Protein AF-A0A3L7UMU8-F1 (afdb_monomer)

Sequence (74 aa):
AICTVTLNPAMSLGLDHEIGLIAPGRLADLALWTDSLRVEGVWLGGRRVGNVSRYAEINAEVSPAKRIGTMSRA

Secondary structure (DSSP, 8-state):
-GGGGTHHHHHHTT-TTTSSS--TTS---EEEE-TTS-EEEEEETTEEPS-B-TT--B---------PPP----

Nearest PDB structures (foldseek):
  3iv8-assembly2_D  TM=9.824E-01  e=5.573E-03  Vibrio cholerae
  3egj-assembly2_B-2  TM=9.763E-01  e=7.296E-03  Vibrio cholerae
  2p50-assembly2_C  TM=9.796E-01  e=9.551E-03  Escherichia coli K-12
  1ymy-assembly1_B  TM=9.658E-01  e=1.338E-02  Escherichia coli K-12
  6jku-assembly1_D  TM=9.288E-01  e=1.169E-02  Pasteurella multocida

Foldseek 3Di:
DLLVVFVVVCVVVVNNQATRDPDPPHFPFDWDADPVGWTPWTDGSNHTQDQQPRPRDRPPPPDPPDPPDDDDDD

Radius of gyration: 17.83 Å; Cα contacts (8 Å, |Δi|>4): 85; chains: 1; bounding box: 62×23×34 Å

Solvent-accessible surface area (backbone atoms only — not comparable to full-atom values): 4808 Å² total; per-residue (Å²): 115,68,48,73,80,30,31,50,56,19,50,78,69,70,37,51,80,42,37,47,54,96,54,92,91,33,49,46,63,45,76,42,63,46,99,86,72,44,75,76,47,41,27,57,71,66,42,75,61,87,49,61,44,94,83,67,47,70,62,79,75,76,75,76,76,82,77,78,74,82,83,80,87,127

Mean predicted aligned error: 10.35 Å

pLDDT: mean 80.32, std 21.3, range [39.31, 98.5]

Structure (mmCIF, N/CA/C/O backbone):
data_AF-A0A3L7UMU8-F1
#
_entry.id   AF-A0A3L7UMU8-F1
#
loop_
_atom_site.group_PDB
_atom_site.id
_atom_site.type_symbol
_atom_site.label_atom_id
_atom_site.label_alt_id
_atom_site.label_comp_id
_atom_site.label_asym_id
_atom_site.label_entity_id
_atom_site.label_seq_id
_atom_site.pdbx_PDB_ins_code
_atom_site.Cartn_x
_atom_site.Cartn_y
_atom_site.Cartn_z
_atom_site.occupancy
_atom_site.B_iso_or_equiv
_atom_site.auth_seq_id
_atom_site.auth_comp_id
_atom_site.auth_asym_id
_atom_site.auth_atom_id
_atom_site.pdbx_PDB_model_num
ATOM 1 N N . ALA A 1 1 ? 13.474 -2.375 1.844 1.00 89.06 1 ALA A N 1
ATOM 2 C CA . ALA A 1 1 ? 12.837 -1.304 1.050 1.00 89.06 1 ALA A CA 1
ATOM 3 C C . ALA A 1 1 ? 11.310 -1.320 1.174 1.00 89.06 1 ALA A C 1
ATOM 5 O O . ALA A 1 1 ? 10.767 -0.317 1.602 1.00 89.06 1 ALA A O 1
ATOM 6 N N . ILE A 1 2 ? 10.610 -2.428 0.878 1.00 94.31 2 ILE A N 1
ATOM 7 C CA . ILE A 1 2 ? 9.128 -2.465 0.869 1.00 94.31 2 ILE A CA 1
ATOM 8 C C . ILE A 1 2 ? 8.487 -2.015 2.192 1.00 94.31 2 ILE A C 1
ATOM 10 O O . ILE A 1 2 ? 7.619 -1.147 2.171 1.00 94.31 2 ILE A O 1
ATOM 14 N N . CYS A 1 3 ? 8.946 -2.520 3.345 1.00 97.25 3 CYS A N 1
ATOM 15 C CA . CYS A 1 3 ? 8.376 -2.132 4.644 1.00 97.25 3 CYS A CA 1
ATOM 16 C C . CYS A 1 3 ? 8.472 -0.625 4.919 1.00 97.25 3 CYS A C 1
ATOM 18 O O . CYS A 1 3 ? 7.591 -0.070 5.564 1.00 97.25 3 CYS A O 1
ATOM 20 N N . THR A 1 4 ? 9.490 0.057 4.385 1.00 97.69 4 THR A N 1
ATOM 21 C CA . THR A 1 4 ? 9.675 1.508 4.540 1.00 97.69 4 THR A CA 1
ATOM 22 C C . THR A 1 4 ? 8.507 2.311 3.962 1.00 97.69 4 THR A C 1
ATOM 24 O O . THR A 1 4 ? 8.228 3.396 4.456 1.00 97.69 4 THR A O 1
ATOM 27 N N . VAL A 1 5 ? 7.810 1.775 2.955 1.00 95.06 5 VAL A N 1
ATOM 28 C CA . VAL A 1 5 ? 6.687 2.434 2.262 1.00 95.06 5 VAL A CA 1
ATOM 29 C C . VAL A 1 5 ? 5.348 1.710 2.452 1.00 95.06 5 VAL A C 1
ATOM 31 O O . VAL A 1 5 ? 4.376 2.035 1.783 1.00 95.06 5 VAL A O 1
ATOM 34 N N . THR A 1 6 ? 5.286 0.716 3.342 1.00 96.88 6 THR A N 1
ATOM 35 C CA . THR A 1 6 ? 4.068 -0.067 3.618 1.00 96.88 6 THR A CA 1
ATOM 36 C C . THR A 1 6 ? 3.857 -0.212 5.124 1.00 96.88 6 THR A C 1
ATOM 38 O O . THR A 1 6 ? 3.158 0.597 5.730 1.00 96.88 6 THR A O 1
ATOM 41 N N . LEU A 1 7 ? 4.509 -1.194 5.751 1.00 98.06 7 LEU A N 1
ATOM 42 C CA . LEU A 1 7 ? 4.313 -1.531 7.160 1.00 98.06 7 LEU A CA 1
ATOM 43 C C . LEU A 1 7 ? 4.797 -0.441 8.125 1.00 98.06 7 LEU A C 1
ATOM 45 O O . LEU A 1 7 ? 4.110 -0.146 9.095 1.00 98.06 7 LEU A O 1
ATOM 49 N N . ASN A 1 8 ? 5.959 0.170 7.881 1.00 98.25 8 ASN A N 1
ATOM 50 C CA . ASN A 1 8 ? 6.533 1.141 8.816 1.00 98.25 8 ASN A CA 1
ATOM 51 C C . ASN A 1 8 ? 5.644 2.390 8.963 1.00 98.25 8 ASN A C 1
ATOM 53 O O . ASN A 1 8 ? 5.331 2.732 10.102 1.00 98.25 8 ASN A O 1
ATOM 57 N N . PRO A 1 9 ? 5.158 3.028 7.875 1.00 98.19 9 PRO A N 1
ATOM 58 C CA .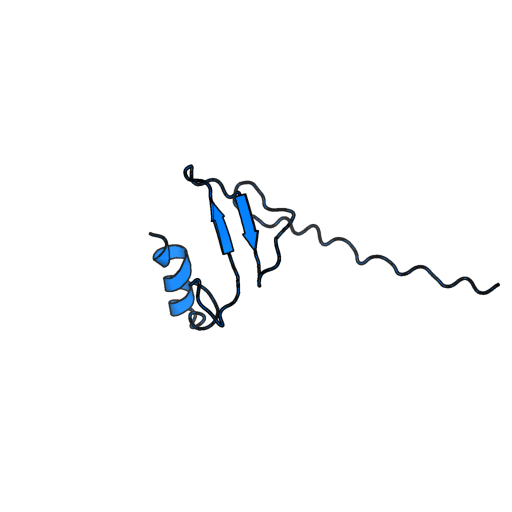 PRO A 1 9 ? 4.161 4.090 7.992 1.00 98.19 9 PRO A CA 1
ATOM 59 C C . PRO A 1 9 ? 2.863 3.631 8.670 1.00 98.19 9 PRO A C 1
ATOM 61 O O . PRO A 1 9 ? 2.331 4.365 9.497 1.00 98.19 9 PRO A O 1
ATOM 64 N N . ALA A 1 10 ? 2.376 2.417 8.376 1.00 98.25 10 ALA A N 1
ATOM 65 C CA . ALA A 1 10 ? 1.173 1.882 9.018 1.00 98.25 10 ALA A CA 1
ATOM 66 C C . ALA A 1 10 ? 1.345 1.769 10.542 1.00 98.25 10 ALA A C 1
ATOM 68 O O . ALA A 1 10 ? 0.482 2.231 11.280 1.00 98.25 10 ALA A O 1
ATOM 69 N N . MET A 1 11 ? 2.485 1.254 11.018 1.00 98.38 11 MET A N 1
ATOM 70 C CA . MET A 1 11 ? 2.801 1.188 12.451 1.00 98.38 11 MET A CA 1
ATOM 71 C C . MET A 1 11 ? 2.914 2.581 13.078 1.00 98.38 11 MET A C 1
ATOM 73 O O . MET A 1 11 ? 2.367 2.819 14.150 1.00 98.38 11 MET A O 1
ATOM 77 N N . SER A 1 12 ? 3.585 3.527 12.410 1.00 98.50 12 SER A N 1
ATOM 78 C CA . SER A 1 12 ? 3.713 4.905 12.911 1.00 98.50 12 SER A CA 1
ATOM 79 C C . SER A 1 12 ? 2.369 5.624 13.052 1.00 98.50 12 SER A C 1
ATOM 81 O O . SER A 1 12 ? 2.259 6.544 13.858 1.00 98.50 12 SER A O 1
ATOM 83 N N . LEU A 1 13 ? 1.358 5.203 12.289 1.00 98.19 13 LEU A N 1
ATOM 84 C CA . LEU A 1 13 ? -0.008 5.721 12.350 1.00 98.19 13 LEU A CA 1
ATOM 85 C C . LEU A 1 13 ? -0.955 4.839 13.186 1.00 98.19 13 LEU A C 1
ATOM 87 O O . LEU A 1 13 ? -2.129 5.176 13.312 1.00 98.19 13 LEU A O 1
ATOM 91 N N . GLY A 1 14 ? -0.479 3.721 13.748 1.00 98.19 14 GLY A N 1
ATOM 92 C CA . GLY A 1 14 ? -1.306 2.761 14.492 1.00 98.19 14 GLY A CA 1
ATOM 93 C C . GLY A 1 14 ? -2.317 1.986 13.633 1.00 98.19 14 GLY A C 1
ATOM 94 O O . GLY A 1 14 ? -3.290 1.453 14.159 1.00 98.19 14 GLY A O 1
ATOM 95 N N . LEU A 1 15 ? -2.108 1.931 12.316 1.00 98.25 15 LEU A N 1
ATOM 96 C CA . LEU A 1 15 ? -2.975 1.276 11.326 1.00 98.25 15 LEU A CA 1
ATOM 97 C C . LEU A 1 15 ? -2.455 -0.104 10.896 1.00 98.25 15 LEU A C 1
ATOM 99 O O . LEU A 1 15 ? -3.007 -0.740 10.000 1.00 98.25 15 LEU A O 1
ATOM 103 N N . ASP A 1 16 ? -1.384 -0.598 11.510 1.00 97.25 16 ASP A N 1
ATOM 104 C CA . ASP A 1 16 ? -0.750 -1.873 11.168 1.00 97.25 16 ASP A CA 1
ATOM 105 C C . ASP A 1 16 ? -1.596 -3.101 11.523 1.00 97.25 16 ASP A C 1
ATOM 107 O O . ASP A 1 16 ? -1.234 -4.210 11.146 1.00 97.25 16 ASP A O 1
ATOM 111 N N . HIS A 1 17 ? -2.727 -2.931 12.203 1.00 96.81 17 HIS A N 1
ATOM 112 C CA . HIS A 1 17 ? -3.731 -3.979 12.373 1.00 96.81 17 HIS A CA 1
ATOM 113 C C . HIS A 1 17 ? -4.643 -4.128 11.142 1.00 96.81 17 HIS A C 1
ATOM 115 O O . HIS A 1 17 ? -5.265 -5.175 10.973 1.00 96.81 17 HIS A O 1
ATOM 121 N N . GLU A 1 18 ? -4.692 -3.120 10.268 1.00 97.56 18 GLU A N 1
ATOM 122 C CA . GLU A 1 18 ? -5.623 -3.036 9.139 1.00 97.56 18 GLU A CA 1
ATOM 123 C C . GLU A 1 18 ? -4.912 -3.049 7.776 1.00 97.56 18 GLU A C 1
ATOM 125 O O . GLU A 1 18 ? -5.365 -3.745 6.867 1.00 97.56 18 GLU A O 1
ATOM 130 N N . ILE A 1 19 ? -3.781 -2.342 7.634 1.00 97.94 19 ILE A N 1
ATOM 131 C CA . ILE A 1 19 ? -3.058 -2.153 6.359 1.00 97.94 19 ILE A CA 1
ATOM 132 C C . ILE A 1 19 ? -1.546 -2.422 6.480 1.00 97.94 19 ILE A C 1
ATOM 134 O O . ILE A 1 19 ? -1.022 -2.778 7.538 1.00 97.94 19 ILE A O 1
ATOM 138 N N . GLY A 1 20 ? -0.821 -2.287 5.364 1.00 96.19 20 GLY A N 1
ATOM 13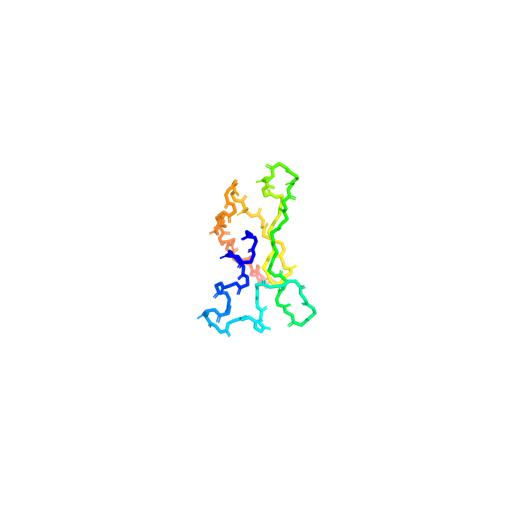9 C CA . GLY A 1 20 ? 0.649 -2.318 5.323 1.00 96.19 20 GLY A CA 1
ATOM 140 C C . GLY A 1 20 ? 1.286 -3.713 5.284 1.00 96.19 20 GLY A C 1
ATOM 141 O O . GLY A 1 20 ? 2.502 -3.816 5.129 1.00 96.19 20 GLY A O 1
ATOM 142 N N . LEU A 1 21 ? 0.489 -4.781 5.371 1.00 97.06 21 LEU A N 1
ATOM 143 C CA . LEU A 1 21 ? 0.925 -6.172 5.224 1.00 97.06 21 LEU A CA 1
ATOM 144 C C . LEU A 1 21 ? -0.147 -6.974 4.485 1.00 97.06 21 LEU A C 1
ATOM 146 O O . LEU A 1 21 ? -1.339 -6.778 4.714 1.00 97.06 21 LEU A O 1
ATOM 150 N N . ILE A 1 22 ? 0.282 -7.940 3.679 1.00 97.19 22 ILE A N 1
ATOM 151 C CA . ILE A 1 22 ? -0.609 -8.948 3.108 1.00 97.19 22 ILE A CA 1
ATOM 152 C C . ILE A 1 22 ? -0.786 -10.059 4.147 1.00 97.19 22 ILE A C 1
ATOM 154 O O . ILE A 1 22 ? 0.104 -10.887 4.332 1.00 97.19 22 ILE A O 1
ATOM 158 N N . ALA A 1 23 ? -1.919 -10.059 4.848 1.00 96.88 23 ALA A N 1
ATOM 159 C CA . ALA A 1 23 ? -2.260 -11.081 5.834 1.00 96.88 23 ALA A CA 1
ATOM 160 C C . ALA A 1 23 ? -3.784 -11.264 5.954 1.00 96.88 23 ALA A C 1
ATOM 162 O O . ALA A 1 23 ? -4.536 -10.328 5.672 1.00 96.88 23 ALA A O 1
ATOM 163 N N . PRO A 1 24 ? -4.261 -12.444 6.393 1.00 97.12 24 PRO A N 1
ATOM 164 C CA . PRO A 1 24 ? -5.678 -12.656 6.675 1.00 97.12 24 PRO A CA 1
ATOM 165 C C . PRO A 1 24 ? -6.227 -11.638 7.683 1.00 97.12 24 PRO A C 1
ATOM 167 O O . PRO A 1 24 ? -5.557 -11.295 8.654 1.00 97.12 24 PRO A O 1
ATOM 170 N N . GLY A 1 25 ? -7.456 -11.171 7.451 1.00 95.94 25 GLY A N 1
ATOM 171 C CA . GLY A 1 25 ? -8.133 -10.195 8.313 1.00 95.94 25 GLY A CA 1
ATOM 172 C C . GLY A 1 25 ? -7.752 -8.729 8.072 1.00 95.94 25 GLY A C 1
ATOM 173 O O . GLY A 1 25 ? -8.378 -7.858 8.665 1.00 95.94 25 GLY A O 1
ATOM 174 N N . ARG A 1 26 ? -6.780 -8.447 7.193 1.00 97.06 26 ARG A N 1
ATOM 175 C CA . ARG A 1 26 ? -6.396 -7.086 6.781 1.00 97.06 26 ARG A CA 1
ATOM 176 C C . ARG A 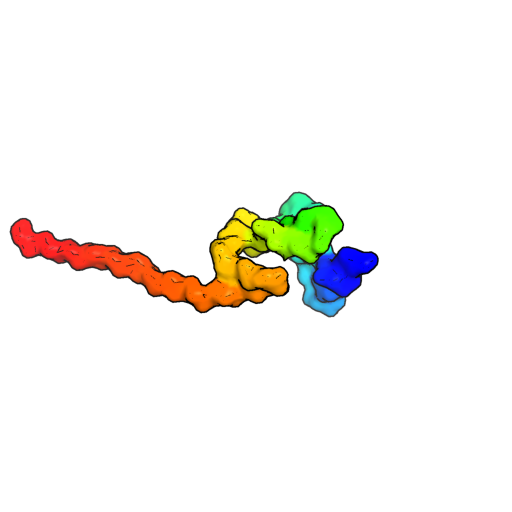1 26 ? -7.109 -6.656 5.502 1.00 97.06 26 ARG A C 1
ATOM 178 O O . ARG A 1 26 ? -7.580 -7.503 4.736 1.00 97.06 26 ARG A O 1
ATOM 185 N N . LEU A 1 27 ? -7.160 -5.350 5.247 1.00 97.75 27 LEU A N 1
ATOM 186 C CA . LEU A 1 27 ? -7.656 -4.836 3.974 1.00 97.75 27 LEU A CA 1
ATOM 187 C C . LEU A 1 27 ? -6.766 -5.322 2.829 1.00 97.75 27 LEU A C 1
ATOM 189 O O . LEU A 1 27 ? -5.538 -5.268 2.890 1.00 97.75 27 LEU A O 1
ATOM 193 N N . ALA A 1 28 ? -7.405 -5.775 1.752 1.00 97.44 28 ALA A N 1
ATOM 194 C CA . ALA A 1 28 ? -6.727 -6.168 0.522 1.00 97.44 28 ALA A CA 1
ATOM 195 C C . ALA A 1 28 ? -6.374 -4.934 -0.329 1.00 97.44 28 ALA A C 1
ATOM 197 O O . ALA A 1 28 ? -6.830 -4.796 -1.469 1.00 97.44 28 ALA A O 1
ATOM 198 N N . ASP A 1 29 ? -5.571 -4.045 0.256 1.00 96.19 29 ASP A N 1
ATOM 199 C CA . ASP A 1 29 ? -4.960 -2.896 -0.405 1.00 96.19 29 ASP A CA 1
ATOM 200 C C . ASP A 1 29 ? -3.641 -3.346 -1.037 1.00 96.19 29 ASP A C 1
ATOM 202 O O . ASP A 1 29 ? -2.652 -3.602 -0.347 1.00 96.19 29 ASP A O 1
ATOM 206 N N . LEU A 1 30 ? -3.643 -3.520 -2.358 1.00 95.38 30 LEU A N 1
ATOM 207 C CA . LEU A 1 30 ? -2.565 -4.190 -3.086 1.00 95.38 30 LEU A CA 1
ATOM 208 C C . LEU A 1 30 ? -2.120 -3.363 -4.289 1.00 95.38 30 LEU A C 1
ATOM 210 O O . LEU A 1 30 ? -2.946 -2.798 -5.003 1.00 95.38 30 LEU A O 1
ATOM 214 N N . ALA 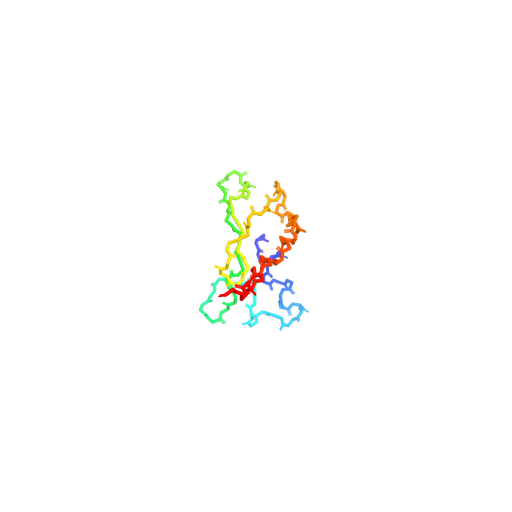A 1 31 ? -0.819 -3.384 -4.568 1.00 93.00 31 ALA A N 1
ATOM 215 C CA . ALA A 1 31 ? -0.249 -2.934 -5.831 1.00 93.00 31 ALA A CA 1
ATOM 216 C C . ALA A 1 31 ? 0.508 -4.103 -6.471 1.00 93.00 31 ALA A C 1
ATOM 218 O O . ALA A 1 31 ? 1.411 -4.671 -5.855 1.00 93.00 31 ALA A O 1
ATOM 219 N N . LEU A 1 32 ? 0.125 -4.471 -7.692 1.00 92.50 32 LEU A N 1
ATOM 220 C CA . LEU A 1 32 ? 0.803 -5.483 -8.498 1.00 92.50 32 LEU A CA 1
ATOM 221 C C . LEU A 1 32 ? 1.828 -4.796 -9.397 1.00 92.50 32 LEU A C 1
ATOM 223 O O . LEU A 1 32 ? 1.503 -3.820 -10.077 1.00 92.50 32 LEU A O 1
ATOM 227 N N . TRP A 1 33 ? 3.046 -5.328 -9.411 1.00 90.50 33 TRP A N 1
ATOM 228 C CA . TRP A 1 33 ? 4.169 -4.787 -10.165 1.00 90.50 33 TRP A CA 1
ATOM 229 C C . TRP A 1 33 ? 4.751 -5.860 -11.079 1.00 90.50 33 TRP A C 1
ATOM 231 O O . TRP A 1 33 ? 4.846 -7.021 -10.693 1.00 90.50 33 TRP A O 1
ATOM 241 N N . THR A 1 34 ? 5.204 -5.452 -12.260 1.00 90.50 34 THR A N 1
ATOM 242 C CA . THR A 1 34 ? 6.079 -6.279 -13.106 1.00 90.50 34 THR A CA 1
ATOM 243 C C . THR A 1 34 ? 7.487 -6.357 -12.503 1.00 90.50 34 THR A C 1
ATOM 245 O O . THR A 1 34 ? 7.883 -5.447 -11.770 1.00 90.50 34 THR A O 1
ATOM 248 N N . ASP A 1 35 ? 8.313 -7.299 -12.962 1.00 94.56 35 ASP A N 1
ATOM 249 C CA . ASP A 1 35 ? 9.747 -7.369 -12.617 1.00 94.56 35 ASP A CA 1
ATOM 250 C C . ASP A 1 35 ? 10.527 -6.086 -12.967 1.00 94.56 35 ASP A C 1
ATOM 252 O O . ASP A 1 35 ? 11.535 -5.759 -12.347 1.00 94.56 35 ASP A O 1
ATOM 256 N N . SER A 1 36 ? 10.032 -5.311 -13.940 1.00 92.19 36 SER A N 1
ATOM 257 C CA . SER A 1 36 ? 10.589 -4.011 -14.343 1.00 92.19 36 SER A CA 1
ATOM 258 C C . SER A 1 36 ? 10.084 -2.818 -13.516 1.00 92.19 36 SER A C 1
ATOM 260 O O . SER A 1 36 ? 10.251 -1.671 -13.928 1.00 92.19 36 SER A O 1
ATOM 262 N N . LEU A 1 37 ? 9.425 -3.076 -12.380 1.00 88.69 37 LEU A N 1
ATOM 263 C CA . LEU A 1 37 ? 8.858 -2.076 -11.466 1.00 88.69 37 LEU A CA 1
ATOM 264 C C . LEU A 1 37 ? 7.842 -1.116 -12.114 1.00 88.69 37 LEU A C 1
ATOM 266 O O . LEU A 1 37 ? 7.689 0.029 -11.692 1.00 88.69 37 LEU A O 1
ATOM 270 N N . ARG A 1 38 ? 7.097 -1.588 -13.118 1.00 85.81 38 ARG A N 1
ATOM 271 C CA . ARG A 1 38 ? 5.863 -0.940 -13.584 1.00 85.81 38 ARG A CA 1
ATOM 272 C C . ARG A 1 38 ? 4.652 -1.467 -12.827 1.00 85.81 38 ARG A C 1
ATOM 274 O O . ARG A 1 38 ? 4.547 -2.674 -12.628 1.00 85.81 38 ARG A O 1
ATOM 281 N N . VAL A 1 39 ? 3.733 -0.572 -12.471 1.00 87.62 39 VAL A N 1
ATOM 282 C CA . VAL A 1 39 ? 2.446 -0.929 -11.861 1.00 87.62 39 VAL A CA 1
ATOM 283 C C . VAL A 1 39 ? 1.530 -1.544 -12.920 1.00 87.62 39 VAL A C 1
ATOM 285 O O . VAL A 1 39 ? 1.296 -0.948 -13.969 1.00 87.62 39 VAL A O 1
ATOM 288 N N . GLU A 1 40 ? 1.009 -2.733 -12.635 1.00 88.75 40 GLU A N 1
ATOM 289 C CA . GLU A 1 40 ? 0.094 -3.496 -13.497 1.00 88.75 40 GLU A CA 1
ATOM 290 C C . GLU A 1 40 ? -1.356 -3.460 -12.977 1.00 88.75 40 GLU A C 1
ATOM 292 O O . GLU A 1 40 ? -2.328 -3.574 -13.732 1.00 88.75 40 GLU A O 1
ATOM 297 N N . GLY A 1 41 ? -1.531 -3.261 -11.671 1.00 89.62 41 GLY A N 1
ATOM 298 C CA . GLY A 1 41 ? -2.849 -3.151 -11.063 1.00 89.62 41 GLY A CA 1
ATOM 299 C C . GLY A 1 41 ? -2.799 -2.633 -9.636 1.00 89.62 41 GLY A C 1
ATOM 300 O O . GLY A 1 41 ? -1.800 -2.795 -8.939 1.00 89.62 41 GLY A O 1
ATOM 301 N N . VAL A 1 42 ? -3.906 -2.029 -9.210 1.00 92.50 42 VAL A N 1
ATOM 302 C CA . VAL A 1 42 ? -4.113 -1.547 -7.842 1.00 92.50 42 VAL A CA 1
ATOM 303 C C . VAL A 1 42 ? -5.474 -2.026 -7.353 1.00 92.50 42 VAL A C 1
ATOM 305 O O . VAL A 1 42 ? -6.451 -2.007 -8.109 1.00 92.50 42 VAL A O 1
ATOM 308 N N . TRP A 1 43 ? -5.535 -2.448 -6.095 1.00 94.00 43 TRP A N 1
ATOM 309 C CA . TRP A 1 43 ? -6.755 -2.831 -5.397 1.00 94.00 43 TRP A CA 1
ATOM 310 C C . TRP A 1 43 ? -6.885 -2.029 -4.109 1.00 94.00 43 TRP A C 1
ATOM 312 O O . TRP A 1 43 ? -5.892 -1.836 -3.415 1.00 94.00 43 TRP A O 1
ATOM 322 N N . LEU A 1 44 ? -8.112 -1.603 -3.805 1.00 92.94 44 LEU A N 1
ATOM 323 C CA . LEU A 1 44 ? -8.499 -0.998 -2.531 1.00 92.94 44 LEU A CA 1
ATOM 324 C C . LEU A 1 44 ? -9.609 -1.848 -1.913 1.00 92.94 44 LEU A C 1
ATOM 326 O O . LEU A 1 44 ? -10.650 -2.062 -2.546 1.00 92.94 44 LEU A O 1
ATOM 330 N N . GLY A 1 45 ? -9.379 -2.395 -0.722 1.00 94.56 45 GLY A N 1
ATOM 331 C CA . GLY A 1 45 ? -10.302 -3.311 -0.051 1.00 94.56 45 GLY A CA 1
ATOM 332 C C . GLY A 1 45 ? -10.706 -4.501 -0.930 1.00 94.56 45 GLY A C 1
ATOM 333 O O . GLY A 1 45 ? -11.863 -4.919 -0.920 1.00 94.56 45 GLY A O 1
ATOM 334 N N . GLY A 1 46 ? -9.790 -4.999 -1.767 1.00 95.00 46 GLY A N 1
ATOM 335 C CA . GLY A 1 46 ? -10.038 -6.098 -2.706 1.00 95.00 46 GLY A CA 1
ATOM 336 C C . GLY 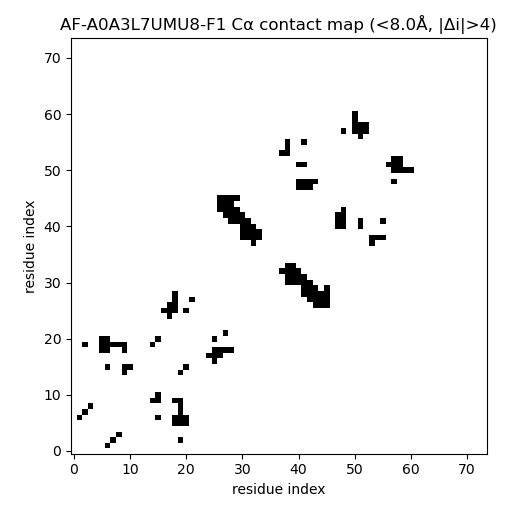A 1 46 ? -10.759 -5.706 -4.001 1.00 95.00 46 GLY A C 1
ATOM 337 O O . GLY A 1 46 ? -10.966 -6.559 -4.865 1.00 95.00 46 GLY A O 1
ATOM 338 N N . ARG A 1 47 ? -11.115 -4.432 -4.201 1.00 93.69 47 ARG A N 1
ATOM 339 C CA . ARG A 1 47 ? -11.710 -3.942 -5.455 1.00 93.69 47 ARG A CA 1
ATOM 340 C C . ARG A 1 47 ? -10.640 -3.358 -6.362 1.00 93.69 47 ARG A C 1
ATOM 342 O O . ARG A 1 47 ? -9.908 -2.463 -5.954 1.00 93.69 47 ARG A O 1
ATOM 349 N N . ARG A 1 48 ? -10.581 -3.833 -7.608 1.00 90.38 48 ARG A N 1
ATOM 350 C CA . ARG A 1 48 ? -9.626 -3.329 -8.602 1.00 90.38 48 ARG A CA 1
ATOM 351 C C . ARG A 1 48 ? -9.972 -1.895 -9.002 1.00 90.38 48 ARG A C 1
ATOM 353 O O . ARG A 1 48 ? -11.119 -1.606 -9.343 1.00 90.38 48 ARG A O 1
ATOM 360 N N . VAL A 1 49 ? -8.972 -1.021 -9.007 1.00 89.31 49 VAL A N 1
ATOM 361 C CA . VAL A 1 49 ? -9.099 0.370 -9.451 1.00 89.31 49 VAL A CA 1
ATOM 362 C C . VAL A 1 49 ? -8.947 0.434 -10.973 1.00 89.31 49 VAL A C 1
ATOM 364 O O . VAL A 1 49 ? -8.039 -0.171 -11.540 1.00 89.31 49 VAL A O 1
ATOM 367 N N . GLY A 1 50 ? -9.870 1.130 -11.646 1.00 78.88 50 GLY A N 1
ATOM 368 C CA . GLY A 1 50 ? -9.952 1.157 -13.113 1.00 78.88 50 GLY A CA 1
ATOM 369 C C . GLY A 1 50 ? -9.064 2.199 -13.803 1.00 78.88 50 GLY A C 1
ATOM 370 O O . GLY A 1 50 ? -8.595 1.941 -14.906 1.00 78.88 50 GLY A O 1
ATOM 371 N N . ASN A 1 51 ? -8.816 3.351 -13.171 1.00 70.44 51 ASN A N 1
ATOM 372 C CA . ASN A 1 51 ? -8.049 4.459 -13.753 1.00 70.44 51 ASN A CA 1
ATOM 373 C C . ASN A 1 51 ? -6.787 4.721 -12.923 1.00 70.44 51 ASN A C 1
ATOM 375 O O . ASN A 1 51 ? -6.738 5.623 -12.088 1.00 70.44 51 ASN A O 1
ATOM 379 N N . VAL A 1 52 ? -5.804 3.842 -13.106 1.00 66.75 52 VAL A N 1
ATOM 380 C CA . VAL A 1 52 ? -4.503 3.902 -12.439 1.00 66.75 52 VAL A CA 1
ATOM 381 C C . VAL A 1 52 ? -3.532 4.553 -13.421 1.00 66.75 52 VAL A C 1
ATOM 383 O O . VAL A 1 52 ? -3.225 3.974 -14.465 1.00 66.75 52 VAL A O 1
ATOM 386 N N . SER A 1 53 ? -3.083 5.775 -13.125 1.00 65.81 53 SER A N 1
ATOM 387 C CA . SER A 1 53 ? -2.058 6.450 -13.925 1.00 65.81 53 SER A CA 1
ATOM 388 C C . SER A 1 53 ? -0.739 5.665 -13.874 1.00 65.81 53 SER A C 1
ATOM 390 O O . SER A 1 53 ? -0.549 4.773 -13.045 1.00 65.81 53 SER A O 1
ATOM 392 N N . ARG A 1 54 ? 0.218 6.009 -14.744 1.00 56.97 54 ARG A N 1
ATOM 393 C CA . ARG A 1 54 ? 1.550 5.374 -14.802 1.00 56.97 54 ARG A CA 1
ATOM 394 C C . ARG A 1 54 ? 2.296 5.374 -13.451 1.00 56.97 54 ARG A C 1
ATOM 396 O O . ARG A 1 54 ? 3.189 4.553 -13.269 1.00 56.97 54 ARG A O 1
ATOM 403 N N . TYR A 1 55 ? 1.918 6.253 -12.520 1.00 59.25 55 TYR A N 1
ATOM 404 C CA . TYR A 1 55 ? 2.491 6.371 -11.172 1.00 59.25 55 TYR A CA 1
ATOM 405 C C . TYR A 1 55 ? 1.575 5.845 -10.060 1.00 59.25 55 TYR A C 1
ATOM 407 O O . TYR A 1 55 ? 1.798 6.138 -8.891 1.00 59.25 55 TYR A O 1
ATOM 415 N N . ALA A 1 56 ? 0.542 5.082 -10.416 1.00 59.69 56 ALA A N 1
ATOM 416 C CA . ALA A 1 56 ? -0.531 4.684 -9.513 1.00 59.69 56 ALA A CA 1
ATOM 417 C C . ALA A 1 56 ? -1.348 5.843 -8.920 1.00 59.69 56 ALA A C 1
ATOM 419 O O . ALA A 1 56 ? -2.006 5.671 -7.895 1.00 59.69 56 ALA A O 1
ATOM 420 N N . GLU A 1 57 ? -1.377 7.006 -9.578 1.00 59.97 57 GLU A N 1
ATOM 421 C CA . GLU A 1 57 ? -2.340 8.040 -9.208 1.00 59.97 57 GLU A CA 1
ATOM 422 C C . GLU A 1 57 ? -3.725 7.577 -9.648 1.00 59.97 57 GLU A C 1
ATOM 424 O O . GLU A 1 57 ? -3.940 7.171 -10.795 1.00 59.97 57 GLU A O 1
ATOM 429 N N . ILE A 1 58 ? -4.672 7.625 -8.722 1.00 57.75 58 ILE A N 1
ATOM 430 C CA . ILE A 1 58 ? -6.063 7.326 -9.015 1.00 57.75 58 ILE A CA 1
ATOM 431 C C . ILE A 1 58 ? -6.679 8.614 -9.551 1.00 57.75 58 ILE A C 1
ATOM 433 O O . ILE A 1 58 ? -6.996 9.523 -8.784 1.00 57.75 58 ILE A O 1
ATOM 437 N N . ASN A 1 59 ? -6.865 8.692 -10.868 1.00 51.81 59 ASN A N 1
ATOM 438 C CA . ASN A 1 59 ? -7.694 9.739 -11.454 1.00 51.81 59 ASN A CA 1
ATOM 439 C C . ASN A 1 59 ? -9.145 9.365 -11.174 1.00 51.81 59 ASN A C 1
ATOM 441 O O . ASN A 1 59 ? -9.754 8.572 -11.896 1.00 51.81 59 ASN A O 1
ATOM 445 N N . ALA A 1 60 ? -9.678 9.882 -10.070 1.00 46.69 60 ALA A N 1
ATOM 446 C CA . ALA A 1 60 ? -11.075 9.722 -9.719 1.00 46.69 60 ALA A CA 1
ATOM 447 C C . ALA A 1 60 ? -11.951 10.515 -10.701 1.00 46.69 60 ALA A C 1
ATOM 449 O O . ALA A 1 60 ? -12.475 11.575 -10.374 1.00 46.69 60 ALA A O 1
ATOM 450 N N . GLU A 1 61 ? -12.167 9.987 -11.904 1.00 49.22 61 GLU A N 1
ATOM 451 C CA . GLU A 1 61 ? -13.435 10.246 -12.575 1.00 49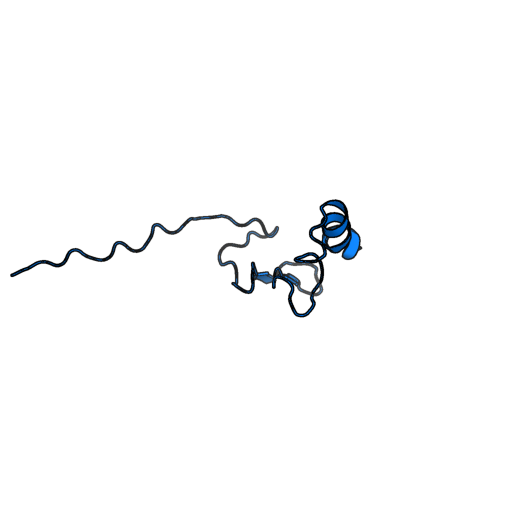.22 61 GLU A CA 1
ATOM 452 C C . GLU A 1 61 ? -14.506 9.484 -11.797 1.00 49.22 61 GLU A C 1
ATOM 454 O O . GLU A 1 61 ? -14.729 8.284 -11.979 1.00 49.22 61 GLU A O 1
ATOM 459 N N . VAL A 1 62 ? -15.141 10.182 -10.856 1.00 47.81 62 VAL A N 1
ATOM 460 C CA . VAL A 1 62 ? -16.348 9.693 -10.196 1.00 47.81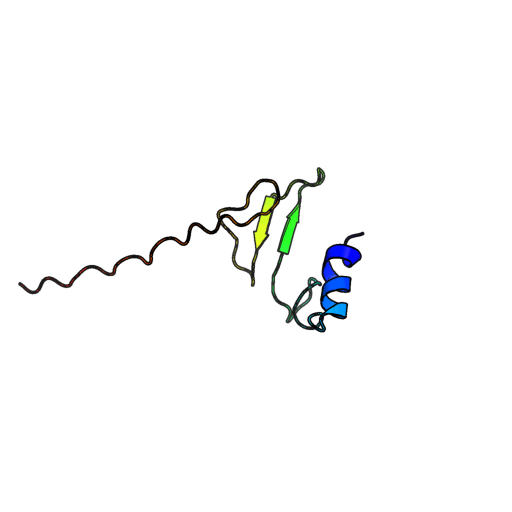 62 VAL A CA 1
ATOM 461 C C . VAL A 1 62 ? -17.424 9.606 -11.274 1.00 47.81 62 VAL A C 1
ATOM 463 O O . VAL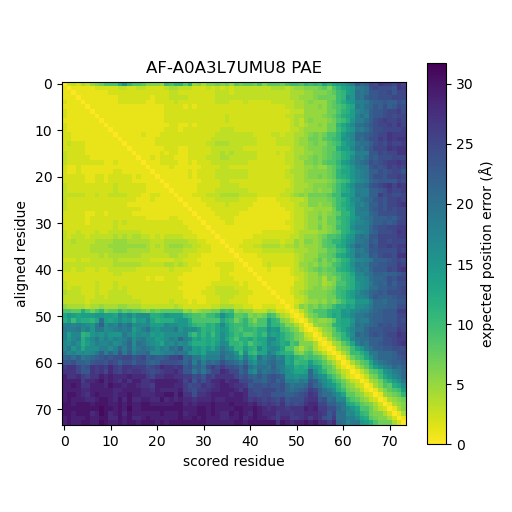 A 1 62 ? -18.012 10.614 -11.660 1.00 47.81 62 VAL A O 1
ATOM 466 N N . SER A 1 63 ? -17.659 8.402 -11.798 1.00 40.66 63 SER A N 1
ATOM 467 C CA . SER A 1 63 ? -18.761 8.157 -12.725 1.00 40.66 63 SER A CA 1
ATOM 468 C C . SER A 1 63 ? -20.065 8.599 -12.046 1.00 40.66 63 SER A C 1
ATOM 470 O O . SER A 1 63 ? -20.369 8.098 -10.956 1.00 40.66 63 SER A O 1
ATOM 472 N N . PRO A 1 64 ? -20.827 9.555 -12.613 1.00 39.31 64 PRO A N 1
ATOM 473 C CA . PRO A 1 64 ? -22.075 9.979 -12.004 1.00 39.31 64 PRO A CA 1
ATOM 474 C C . PRO A 1 64 ? -23.003 8.769 -11.930 1.00 39.31 64 PRO A C 1
ATOM 476 O O . PRO A 1 64 ? -23.195 8.054 -12.916 1.00 39.31 64 PRO A O 1
ATOM 479 N N . ALA A 1 65 ? -23.547 8.529 -10.735 1.00 43.06 65 ALA A N 1
ATOM 480 C CA . ALA A 1 65 ? -24.465 7.437 -10.454 1.00 43.06 65 ALA A CA 1
ATOM 481 C C . ALA A 1 65 ? -25.486 7.277 -11.591 1.00 43.06 65 ALA A C 1
ATOM 483 O O . ALA A 1 65 ? -26.153 8.237 -11.988 1.00 43.06 65 ALA A O 1
ATOM 484 N N . LYS A 1 66 ? -25.590 6.052 -12.121 1.00 44.97 66 LYS A N 1
ATOM 485 C CA . LYS A 1 66 ? -26.556 5.664 -13.152 1.00 44.97 66 LYS A CA 1
ATOM 486 C C . LYS A 1 66 ? -27.948 6.131 -12.716 1.00 44.97 66 LYS A C 1
ATOM 488 O O . LYS A 1 66 ? -28.522 5.575 -11.782 1.00 44.97 66 LYS A O 1
ATOM 493 N N . ARG A 1 67 ? -28.475 7.172 -13.369 1.00 41.78 67 ARG A N 1
ATOM 494 C CA . ARG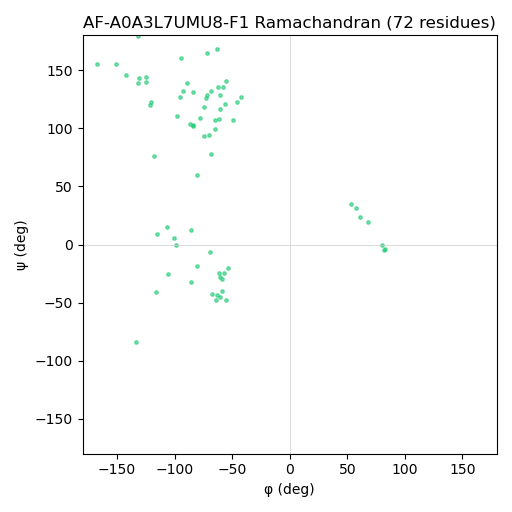 A 1 67 ? -29.820 7.697 -13.114 1.00 41.78 67 ARG A CA 1
ATOM 495 C C . ARG A 1 67 ? -30.812 6.576 -13.420 1.00 41.78 67 ARG A C 1
ATOM 497 O O . ARG A 1 67 ? -30.976 6.188 -14.574 1.00 41.78 67 ARG A O 1
ATOM 504 N N . ILE A 1 68 ? -31.408 6.014 -12.374 1.00 42.56 68 ILE A N 1
ATOM 505 C CA . ILE A 1 68 ? -32.506 5.052 -12.476 1.00 42.56 68 ILE A CA 1
ATOM 506 C C . ILE A 1 68 ? -33.646 5.771 -13.198 1.00 42.56 68 ILE A C 1
ATOM 508 O O . ILE A 1 68 ? -34.110 6.815 -12.742 1.00 42.56 68 ILE A O 1
ATOM 512 N N . GLY A 1 69 ? -33.994 5.269 -14.381 1.00 40.28 69 GLY A N 1
ATOM 513 C CA . GLY A 1 69 ? -34.970 5.884 -15.269 1.00 40.28 69 GLY A CA 1
ATOM 514 C C . GLY A 1 69 ? -36.330 6.045 -14.596 1.00 40.28 69 GLY A C 1
ATOM 515 O O . GLY A 1 69 ? -36.825 5.138 -13.931 1.00 40.28 69 GLY A O 1
ATOM 516 N N . THR A 1 70 ? -36.912 7.223 -14.793 1.00 47.50 70 THR A N 1
ATOM 517 C CA . THR A 1 70 ? -38.290 7.586 -14.473 1.00 47.50 70 THR A CA 1
ATOM 518 C C . THR A 1 70 ? -39.260 6.503 -14.946 1.00 47.50 70 THR A C 1
ATOM 520 O O . THR A 1 70 ? -39.321 6.195 -16.136 1.00 47.50 70 THR A O 1
ATOM 523 N N . MET A 1 71 ? -40.051 5.950 -14.023 1.00 46.09 71 MET A N 1
ATOM 524 C CA . MET A 1 71 ? -41.243 5.182 -14.375 1.00 46.09 71 MET A CA 1
ATOM 525 C C . MET A 1 71 ? -42.252 6.120 -15.046 1.00 46.09 71 MET A C 1
ATOM 527 O O . MET A 1 71 ? -42.862 6.958 -14.385 1.00 46.09 71 MET A O 1
ATOM 531 N N . SER A 1 72 ? -42.419 5.980 -16.360 1.00 44.12 72 SER A N 1
ATOM 532 C CA . SER A 1 72 ? -43.567 6.530 -17.077 1.00 44.12 72 SER A CA 1
ATOM 533 C C . SER A 1 72 ? -44.758 5.615 -16.818 1.00 44.12 72 SER A C 1
ATOM 535 O O . SER A 1 72 ? -44.783 4.481 -17.294 1.00 44.12 72 SER A O 1
ATOM 537 N N . ARG A 1 73 ? -45.723 6.091 -16.026 1.00 47.06 73 ARG A N 1
ATOM 538 C CA . ARG A 1 73 ? -47.069 5.517 -15.979 1.00 47.06 73 ARG A CA 1
ATOM 539 C C . ARG A 1 73 ? -47.801 5.949 -17.249 1.00 47.06 73 ARG A C 1
ATOM 541 O O . ARG A 1 73 ? -48.000 7.146 -17.446 1.00 47.06 73 ARG A O 1
ATOM 548 N N . ALA A 1 74 ? -48.187 4.976 -18.061 1.00 50.97 74 ALA A N 1
ATOM 549 C CA . ALA A 1 74 ? -49.315 5.053 -18.980 1.00 50.97 74 ALA A CA 1
ATOM 550 C C . ALA A 1 74 ? -50.239 3.881 -18.646 1.00 50.97 74 ALA A C 1
ATOM 552 O O . ALA A 1 74 ? -49.688 2.797 -18.335 1.00 50.97 74 ALA A O 1
#